Protein AF-A0A8T3PCE2-F1 (afdb_monomer)

Secondary structure (DSSP, 8-state):
---EEEEEE-SSSEEEEEEES-EEEEETTEEEEE--

pLDDT: mean 95.41, std 5.37, range [67.62, 98.31]

Solvent-accessible surface area (backbone atoms only — not comparable to full-atom values): 2458 Å² total; per-residue (Å²): 136,71,64,38,82,48,74,45,75,52,100,90,44,79,75,45,76,51,76,35,75,62,49,79,47,84,49,98,90,43,83,43,76,49,73,105

Foldseek 3Di:
DDWDFDWDADPVGTPDTDTHQKDWDADPVGIDIDGD

Structure (mmCIF, N/CA/C/O backbone):
data_AF-A0A8T3PCE2-F1
#
_entry.id   AF-A0A8T3PCE2-F1
#
loop_
_atom_site.group_PDB
_atom_site.id
_atom_site.type_symbol
_atom_site.label_atom_id
_atom_site.label_alt_id
_atom_site.label_comp_id
_atom_site.label_asym_id
_atom_site.label_entity_id
_atom_site.label_seq_id
_atom_site.pdbx_PDB_ins_code
_atom_site.Cartn_x
_atom_site.Cartn_y
_atom_site.Cartn_z
_atom_site.occupancy
_atom_site.B_iso_or_equiv
_atom_site.auth_seq_id
_atom_site.auth_comp_id
_atom_site.auth_asym_id
_atom_site.auth_atom_id
_atom_site.pdbx_PDB_model_num
ATOM 1 N N . MET A 1 1 ? -15.399 -4.324 16.238 1.00 67.62 1 MET A N 1
ATOM 2 C CA . MET A 1 1 ? -14.201 -4.661 15.438 1.00 67.62 1 MET A CA 1
ATOM 3 C C . MET A 1 1 ? -13.295 -3.439 15.448 1.00 67.62 1 MET A C 1
ATOM 5 O O . MET A 1 1 ? -13.826 -2.351 15.627 1.00 67.62 1 MET A O 1
ATOM 9 N N . MET A 1 2 ? -11.972 -3.608 15.382 1.00 84.94 2 MET A N 1
ATOM 10 C CA . MET A 1 2 ? -11.027 -2.487 15.269 1.00 84.94 2 MET A CA 1
ATOM 11 C C . MET A 1 2 ? -10.766 -2.284 13.768 1.00 84.94 2 MET A C 1
ATOM 13 O O . MET A 1 2 ? -10.163 -3.174 13.185 1.00 84.94 2 MET A O 1
ATOM 17 N N . PRO A 1 3 ? -11.294 -1.237 13.111 1.00 90.75 3 PRO A N 1
ATOM 18 C CA . PRO A 1 3 ? -11.104 -1.044 11.674 1.00 90.75 3 PRO A CA 1
ATOM 19 C C . PRO A 1 3 ? -9.740 -0.411 11.361 1.00 90.75 3 PRO A C 1
ATOM 21 O O . PRO A 1 3 ? -9.194 0.348 12.164 1.00 90.75 3 PRO A O 1
ATOM 24 N N . LEU A 1 4 ? -9.208 -0.692 10.172 1.00 95.12 4 LEU A N 1
ATOM 25 C CA . LEU A 1 4 ? -8.03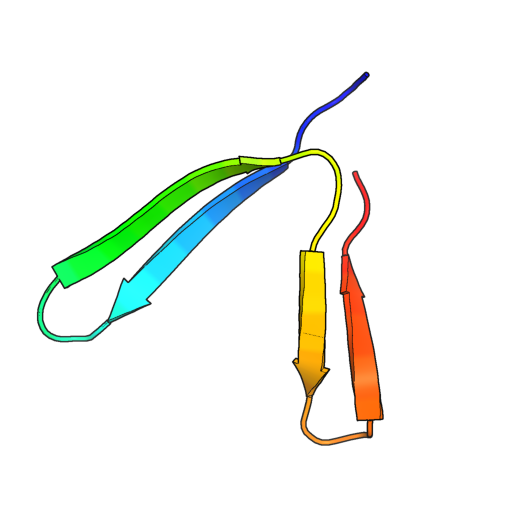3 -0.022 9.617 1.00 95.12 4 LEU A CA 1
ATOM 26 C C . LEU A 1 4 ? -8.471 1.239 8.865 1.00 95.12 4 LEU A C 1
ATOM 28 O O . LEU A 1 4 ? -9.366 1.173 8.025 1.00 95.12 4 LEU A O 1
ATOM 32 N N . LEU A 1 5 ? -7.807 2.373 9.097 1.00 96.31 5 LEU A N 1
ATOM 33 C CA . LEU A 1 5 ? -7.942 3.534 8.216 1.00 96.31 5 LEU A CA 1
ATOM 34 C C . LEU A 1 5 ? -7.022 3.344 7.003 1.00 96.31 5 LEU A C 1
ATOM 36 O O . LEU A 1 5 ? -5.802 3.452 7.133 1.00 96.31 5 LEU A O 1
ATOM 40 N N . LEU A 1 6 ? -7.600 3.066 5.832 1.00 97.50 6 LEU A N 1
ATOM 41 C CA . LEU A 1 6 ? -6.851 2.896 4.587 1.00 97.50 6 LEU A CA 1
ATOM 42 C C . LEU A 1 6 ? -6.833 4.202 3.794 1.00 97.50 6 LEU A C 1
ATOM 44 O O . LEU A 1 6 ? -7.890 4.720 3.446 1.00 97.50 6 LEU A O 1
ATOM 48 N N . GLU A 1 7 ? -5.644 4.682 3.427 1.00 98.19 7 GLU A N 1
ATOM 49 C CA . GLU A 1 7 ? -5.460 5.812 2.508 1.00 98.19 7 GLU A CA 1
ATOM 50 C C . GLU A 1 7 ? -4.609 5.388 1.302 1.00 98.19 7 GLU A C 1
ATOM 52 O O . GLU A 1 7 ? -3.450 5.002 1.452 1.00 98.19 7 GLU A O 1
ATOM 57 N N . ILE A 1 8 ? -5.173 5.478 0.091 1.00 97.44 8 ILE A N 1
ATOM 58 C CA . ILE A 1 8 ? -4.443 5.248 -1.165 1.00 97.44 8 ILE A CA 1
ATOM 59 C C . ILE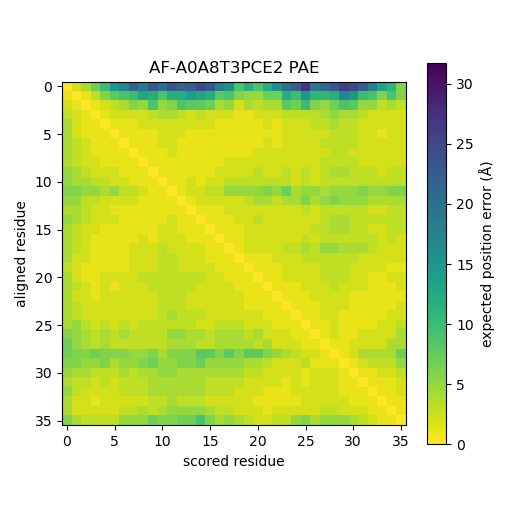 A 1 8 ? -4.144 6.607 -1.791 1.00 97.44 8 ILE A C 1
ATOM 61 O O . ILE A 1 8 ? -5.046 7.292 -2.282 1.00 97.44 8 ILE A O 1
ATOM 65 N N . VAL A 1 9 ? -2.870 6.993 -1.777 1.00 98.06 9 VAL A N 1
ATOM 66 C CA . VAL A 1 9 ? -2.394 8.287 -2.280 1.00 98.06 9 VAL A CA 1
ATOM 67 C C . VAL A 1 9 ? -1.655 8.085 -3.599 1.00 98.06 9 VAL A C 1
ATOM 69 O O . VAL A 1 9 ? -0.725 7.282 -3.673 1.00 98.06 9 VAL A O 1
ATOM 72 N N . THR A 1 10 ? -2.051 8.827 -4.634 1.00 97.94 10 THR A N 1
ATOM 73 C CA . THR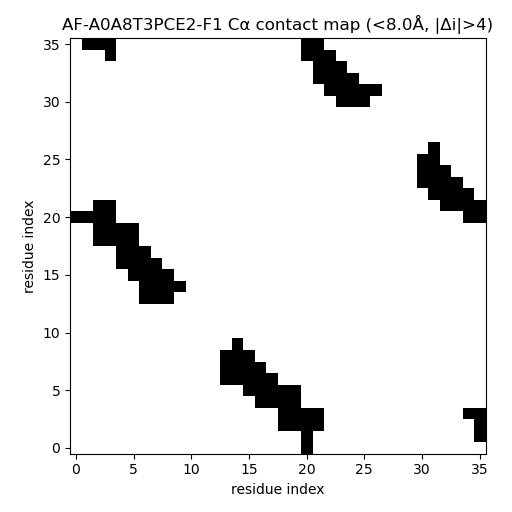 A 1 10 ? -1.2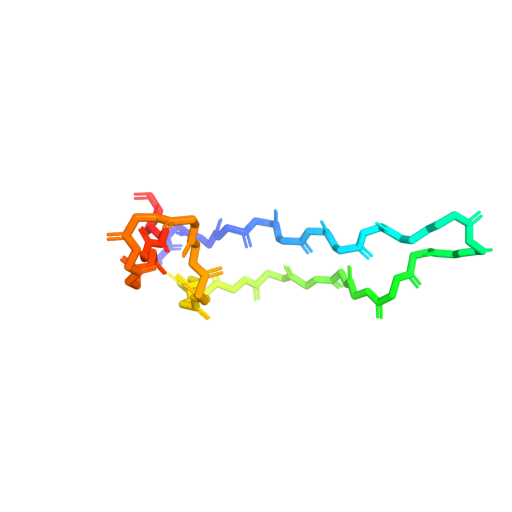96 8.943 -5.890 1.00 97.94 10 THR A CA 1
ATOM 74 C C . THR A 1 10 ? -0.652 10.330 -5.980 1.00 97.94 10 THR A C 1
ATOM 76 O O . THR A 1 10 ? -1.031 11.228 -5.221 1.00 97.94 10 THR A O 1
ATOM 79 N N . PRO A 1 11 ? 0.315 10.549 -6.891 1.00 98.31 11 PRO A N 1
ATOM 80 C CA . PRO A 1 11 ? 0.921 11.868 -7.082 1.00 98.31 11 PRO A CA 1
ATOM 81 C C . PRO A 1 11 ? -0.085 12.984 -7.401 1.00 98.31 11 PRO A C 1
ATOM 83 O O . PRO A 1 11 ? 0.140 14.137 -7.045 1.00 98.31 11 PRO A O 1
ATOM 86 N N . GLU A 1 12 ? -1.192 12.657 -8.069 1.00 98.19 12 GLU A N 1
ATOM 87 C CA . GLU A 1 12 ? -2.209 13.623 -8.488 1.00 98.19 12 GLU A CA 1
ATOM 88 C C . GLU A 1 12 ? -3.190 13.951 -7.362 1.00 98.19 12 GLU A C 1
ATOM 90 O O . GLU A 1 12 ? -3.618 15.101 -7.239 1.00 98.19 12 GLU A O 1
ATOM 95 N N . ARG A 1 13 ? -3.606 12.939 -6.581 1.00 97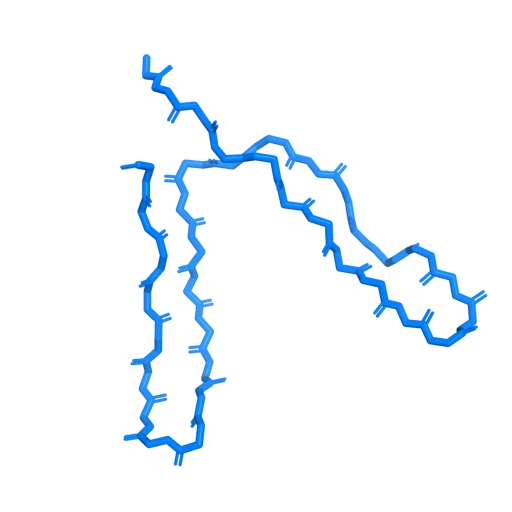.19 13 ARG A N 1
ATOM 96 C CA . ARG A 1 13 ? -4.611 13.096 -5.522 1.00 97.19 13 ARG A CA 1
ATOM 97 C C . ARG A 1 13 ? -4.706 11.889 -4.588 1.00 97.19 13 ARG A C 1
ATOM 99 O O . ARG A 1 13 ? -4.233 10.793 -4.869 1.00 97.19 13 ARG A O 1
ATOM 106 N N . LEU A 1 14 ? -5.462 12.075 -3.508 1.00 98.00 14 LEU A N 1
ATOM 107 C CA . LEU A 1 14 ? -6.026 10.976 -2.732 1.00 98.00 14 LEU A CA 1
ATOM 108 C C . LEU A 1 14 ? -7.023 10.193 -3.606 1.00 98.00 14 LEU A C 1
ATOM 110 O O . LEU A 1 14 ? -8.017 10.748 -4.094 1.00 98.00 14 LEU A O 1
ATOM 114 N N . ALA A 1 15 ? -6.733 8.917 -3.843 1.00 97.81 15 ALA A N 1
ATOM 115 C CA . ALA A 1 15 ? -7.550 8.036 -4.670 1.00 97.81 15 ALA A CA 1
ATOM 116 C C . ALA A 1 15 ? -8.629 7.312 -3.856 1.00 97.81 15 ALA A C 1
ATOM 118 O O . ALA A 1 15 ? -9.725 7.107 -4.376 1.00 97.81 15 ALA A O 1
ATOM 119 N N . TYR A 1 16 ? -8.335 6.968 -2.599 1.00 97.31 16 TYR A N 1
ATOM 120 C CA . TYR A 1 16 ? -9.250 6.255 -1.706 1.00 97.31 16 TYR A CA 1
ATOM 121 C C . TYR A 1 16 ? -8.954 6.584 -0.238 1.00 97.31 16 TYR A C 1
ATOM 123 O O . TYR A 1 16 ? -7.783 6.718 0.127 1.00 97.31 16 TYR A O 1
ATOM 131 N N . ARG A 1 17 ? -10.000 6.712 0.587 1.00 97.81 17 ARG A N 1
ATOM 132 C CA . ARG A 1 17 ? -9.892 6.893 2.041 1.00 97.81 17 ARG A CA 1
ATOM 133 C C . ARG A 1 17 ? -11.149 6.414 2.748 1.00 97.81 17 ARG A C 1
ATOM 135 O O . ARG A 1 17 ? -12.149 7.127 2.723 1.00 97.81 17 ARG A O 1
ATOM 142 N N . GLU A 1 18 ? -11.076 5.264 3.404 1.00 97.44 18 GLU A N 1
ATOM 143 C CA . GLU A 1 18 ? -12.192 4.684 4.162 1.00 97.44 18 GLU A CA 1
ATOM 144 C C . GLU A 1 18 ? -11.679 3.830 5.333 1.00 97.44 18 GLU A C 1
ATOM 146 O O . GLU A 1 18 ? -10.504 3.459 5.392 1.00 97.44 18 GLU A O 1
ATOM 151 N N . GLU A 1 19 ? -12.574 3.535 6.276 1.00 97.44 19 GLU A N 1
ATOM 152 C CA . GLU A 1 19 ? -12.359 2.518 7.305 1.00 97.44 19 GLU A CA 1
ATOM 153 C C . GLU A 1 19 ? -12.706 1.139 6.734 1.00 97.44 19 GLU A C 1
ATOM 155 O O . GLU A 1 19 ? -13.808 0.937 6.224 1.00 97.44 19 GLU A O 1
ATOM 160 N N . VAL A 1 20 ? -11.769 0.194 6.811 1.00 95.88 20 VAL A N 1
ATOM 161 C CA . VAL A 1 20 ? -11.903 -1.148 6.229 1.00 95.88 20 VAL A CA 1
ATOM 162 C C . VAL A 1 20 ? -11.538 -2.232 7.239 1.00 95.88 20 VAL A C 1
ATOM 164 O O . VAL A 1 20 ? -10.725 -2.022 8.139 1.00 95.88 20 VAL A O 1
ATOM 167 N N . ASP A 1 21 ? -12.114 -3.421 7.072 1.00 96.12 21 ASP A N 1
ATOM 168 C CA . ASP A 1 21 ? -11.834 -4.564 7.949 1.00 96.12 21 ASP A CA 1
ATOM 169 C C . ASP A 1 21 ? -10.540 -5.306 7.576 1.00 96.12 21 ASP A C 1
ATOM 171 O O . ASP A 1 21 ? -9.924 -5.948 8.423 1.00 96.12 21 ASP A O 1
ATOM 175 N N . SER A 1 22 ? -10.133 -5.258 6.303 1.00 95.38 22 SER A N 1
ATOM 176 C CA . SER A 1 22 ? -8.899 -5.879 5.804 1.00 95.38 22 SER A CA 1
ATOM 177 C C . SER A 1 22 ? -8.511 -5.325 4.433 1.00 95.38 22 SER A C 1
ATOM 179 O O . SER A 1 22 ? -9.344 -4.749 3.729 1.00 95.38 22 SER A O 1
ATOM 181 N N . VAL A 1 23 ? -7.251 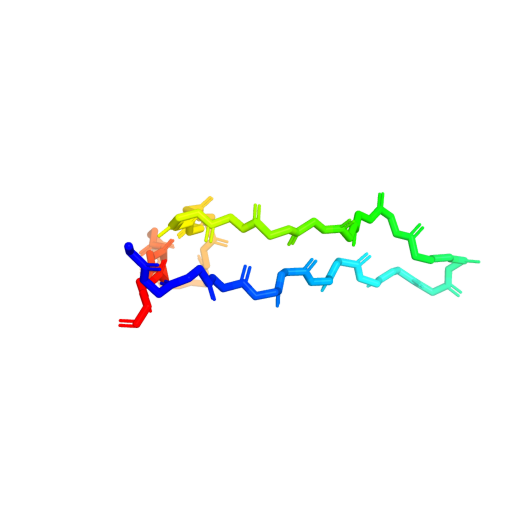-5.526 4.043 1.00 96.19 23 VAL A N 1
ATOM 182 C CA . VAL A 1 23 ? -6.733 -5.176 2.712 1.00 96.19 23 VAL A CA 1
ATOM 183 C C . VAL A 1 23 ? -6.085 -6.402 2.087 1.00 96.19 23 VAL A C 1
ATOM 185 O O . VAL A 1 23 ? -5.276 -7.055 2.739 1.00 96.19 23 VAL A O 1
ATOM 188 N N . VAL A 1 24 ? -6.410 -6.691 0.826 1.00 96.62 24 VAL A N 1
ATOM 189 C CA . VAL A 1 24 ? -5.760 -7.741 0.030 1.00 96.62 24 VAL A CA 1
ATOM 190 C C . VAL A 1 24 ? -5.260 -7.129 -1.272 1.00 96.62 24 VAL A C 1
ATOM 192 O O . VAL A 1 24 ? -6.031 -6.493 -1.994 1.00 96.62 24 VAL A O 1
ATOM 195 N N . CYS A 1 25 ? -3.971 -7.289 -1.567 1.00 96.81 25 CYS A N 1
ATOM 196 C CA . CYS A 1 25 ? -3.360 -6.746 -2.777 1.00 96.81 25 CYS A CA 1
ATOM 197 C C . CYS A 1 25 ? -2.158 -7.579 -3.256 1.00 96.81 25 CYS A C 1
ATOM 199 O O . CYS A 1 25 ? -1.532 -8.286 -2.467 1.00 96.81 25 CYS A O 1
ATOM 201 N N . PRO A 1 26 ? -1.801 -7.509 -4.551 1.00 97.75 26 PRO A N 1
ATOM 202 C CA . PRO A 1 26 ? -0.560 -8.094 -5.040 1.00 97.75 26 PRO A CA 1
ATOM 203 C C . PRO A 1 26 ? 0.653 -7.288 -4.548 1.00 97.75 26 PRO A C 1
ATOM 205 O O . PRO A 1 26 ? 0.675 -6.059 -4.630 1.00 97.75 26 PRO A O 1
ATOM 208 N N . ALA A 1 27 ? 1.686 -7.989 -4.095 1.00 96.69 27 ALA A N 1
ATOM 209 C CA . ALA A 1 27 ? 2.988 -7.462 -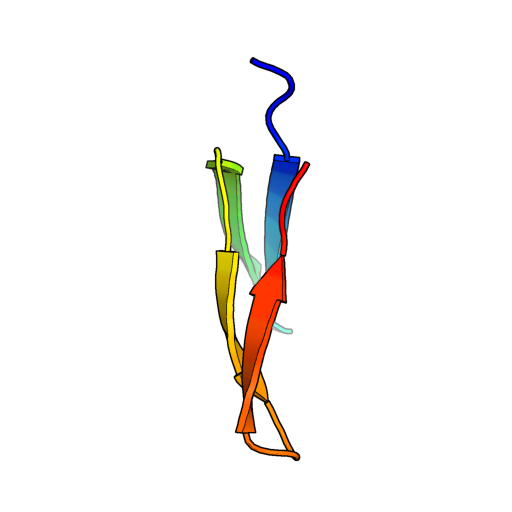3.701 1.00 96.69 27 ALA A CA 1
ATOM 210 C C . ALA A 1 27 ? 4.114 -8.092 -4.540 1.00 96.69 27 ALA A C 1
ATOM 212 O O . ALA A 1 27 ? 3.894 -8.994 -5.346 1.00 96.69 27 ALA A O 1
ATOM 213 N N . VAL A 1 28 ? 5.347 -7.609 -4.351 1.00 97.44 28 VAL A N 1
ATOM 214 C CA . VAL A 1 28 ? 6.526 -8.056 -5.121 1.00 97.44 28 VAL A CA 1
ATOM 215 C C . VAL A 1 28 ? 6.792 -9.559 -4.959 1.00 97.44 28 VAL A C 1
ATOM 217 O O . VAL A 1 28 ? 7.229 -10.208 -5.904 1.00 97.44 28 VAL A O 1
ATOM 220 N N . GLU A 1 29 ? 6.501 -10.118 -3.784 1.00 96.38 29 GLU A N 1
ATOM 221 C CA . GLU A 1 29 ? 6.789 -11.517 -3.434 1.00 96.38 29 GLU A CA 1
ATOM 222 C C . GLU A 1 29 ? 5.556 -12.440 -3.501 1.00 96.38 29 GLU A C 1
ATOM 224 O O . GLU A 1 29 ? 5.662 -13.625 -3.190 1.00 96.38 29 GLU A O 1
ATOM 229 N N . GLY A 1 30 ? 4.386 -11.935 -3.912 1.00 96.00 30 GLY A N 1
ATOM 230 C CA . GLY A 1 30 ? 3.134 -12.702 -3.937 1.00 96.00 30 GLY A CA 1
ATOM 231 C C . GLY A 1 30 ? 1.933 -11.889 -3.457 1.00 96.00 30 GLY A C 1
ATOM 232 O O . GLY A 1 30 ? 1.935 -10.668 -3.553 1.00 96.00 30 GLY A O 1
ATOM 233 N N . GLU A 1 31 ? 0.890 -12.546 -2.950 1.00 97.12 31 GLU A N 1
ATOM 234 C CA . GLU A 1 31 ? -0.249 -11.837 -2.349 1.00 97.12 31 GLU A CA 1
ATOM 235 C C . GLU A 1 31 ? 0.072 -11.315 -0.944 1.00 97.12 31 GLU A C 1
ATOM 237 O O . GLU A 1 31 ? 0.705 -11.996 -0.137 1.00 97.12 31 GLU A O 1
ATOM 242 N N . LEU A 1 32 ? -0.410 -10.108 -0.646 1.00 97.12 32 LEU A N 1
ATOM 2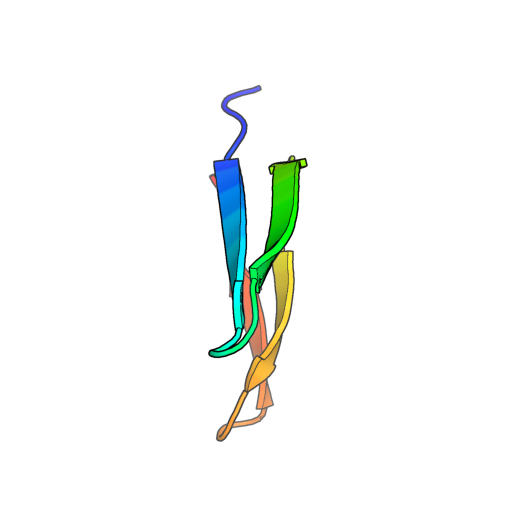43 C CA . LEU A 1 32 ? -0.302 -9.444 0.646 1.00 97.12 32 LEU A CA 1
ATOM 244 C C . LEU A 1 32 ? -1.694 -9.254 1.253 1.00 97.12 32 LEU A C 1
ATOM 246 O O . LEU A 1 32 ? -2.596 -8.720 0.608 1.00 97.12 32 LEU A O 1
ATOM 250 N N . GLY A 1 33 ? -1.830 -9.640 2.522 1.00 96.00 33 GLY A N 1
ATOM 251 C CA . GLY A 1 33 ? -2.994 -9.356 3.356 1.00 96.00 33 GLY A CA 1
ATOM 252 C C . GLY A 1 33 ? -2.615 -8.488 4.556 1.00 96.00 33 GLY A C 1
ATOM 253 O O . GLY A 1 33 ? -1.629 -8.780 5.233 1.00 96.00 33 GLY A O 1
ATOM 254 N N . VAL A 1 34 ? -3.399 -7.446 4.840 1.00 95.25 34 VAL A N 1
ATOM 255 C CA . VAL A 1 34 ? -3.263 -6.593 6.034 1.00 95.25 34 VAL A CA 1
ATOM 256 C C . VAL A 1 34 ? -4.530 -6.711 6.881 1.00 95.25 34 VAL A C 1
ATOM 258 O O . VAL A 1 34 ? -5.637 -6.531 6.369 1.00 95.25 34 VAL A O 1
ATOM 261 N N . LEU A 1 35 ? -4.354 -7.027 8.167 1.00 94.81 35 LEU A N 1
ATOM 262 C CA . LEU A 1 35 ? -5.409 -7.221 9.169 1.00 94.81 35 LEU A CA 1
ATOM 263 C C . LEU A 1 35 ? -5.251 -6.199 10.319 1.00 94.81 35 LEU A C 1
ATOM 2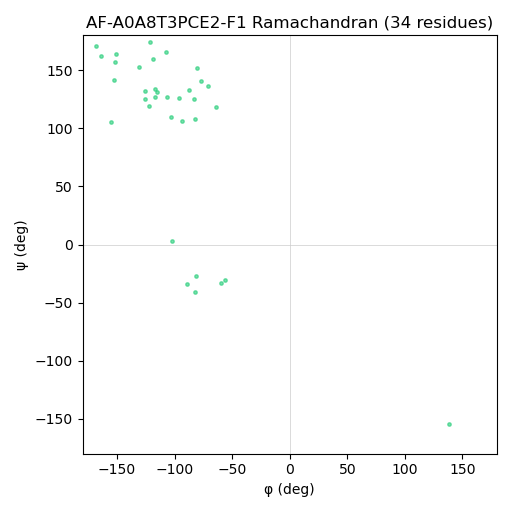65 O O . LEU A 1 35 ? -4.150 -5.661 10.461 1.00 94.81 35 LEU A O 1
ATOM 269 N N . PRO A 1 36 ? -6.309 -5.921 11.109 1.00 90.00 36 PRO A N 1
ATOM 270 C CA . PRO A 1 36 ? -6.268 -4.969 12.224 1.00 90.00 36 PRO A CA 1
ATOM 271 C C . PRO A 1 36 ? -5.301 -5.303 13.361 1.00 90.00 36 PRO A C 1
ATOM 273 O O . PRO A 1 36 ? -5.161 -6.505 13.691 1.00 90.00 36 PRO A O 1
#

Sequence (36 aa):
MMPLLLEIVTPERLAYREEVDSVVCPAVEGELGVLP

Nearest PDB structures (foldseek):
  5zwl-assembly1_E  TM=9.392E-01  e=1.112E-01  Thermosynechococcus vestitus BP-1
  6n2z-assembly1_H  TM=9.483E-01  e=1.845E-01  Bacillus sp. PS3
  7xkz-assembly1_A  TM=9.005E-01  e=2.697E-01  Mycobacteroides abscessus
  5yio-assembly1_A  TM=8.635E-01  e=3.701E-01  Mycobacterium tuberculosis H37Rv
  6q45-assembly2_P  TM=9.219E-01  e=5.765E-01  Fusobacterium nucleatum subsp. nucleatum ATCC 25586

Mean predicted aligned error: 3.08 Å

Radius of gyration: 11.34 Å; Cα contacts (8 Å, |Δi|>4): 56; chains: 1; bounding box: 21×26×24 Å